Protein AF-A0A9E5MYI0-F1 (afdb_monomer)

Foldseek 3Di:
DDLVVPPQKDWDAKKKWFFAPVLQAFLVLLVVLLCVLDVQWDKPPFDDDPVRTGAWIKIDDVVLQKIKTKGKDFDDVLQVCLVCLLVLLVVVDPDPVQPVQSVCSNNTGMMIMITMIGGDDDDDPPDPDPPSPNDCPSVVSSQVSVCVSSVTWMAGSVSSHID

pLDDT: mean 85.99, std 12.15, range [44.81, 97.5]

Solvent-accessible surface area (backbone atoms only — not comparable to full-atom values): 8959 Å² total; per-residue (Å²): 131,62,63,88,78,33,88,50,39,41,82,77,52,61,36,37,33,38,22,42,57,94,44,64,49,35,36,66,55,50,51,54,44,51,46,67,70,37,78,76,52,42,79,40,78,74,35,53,49,102,86,45,32,48,41,34,34,34,39,37,32,69,96,45,43,31,34,34,43,35,37,63,46,64,48,67,72,39,45,59,50,53,70,54,48,47,63,56,32,56,76,51,40,86,48,75,66,43,50,46,52,48,60,55,50,76,69,33,40,21,33,35,42,39,37,36,23,38,45,57,77,88,71,72,98,82,65,95,69,78,87,68,66,90,48,62,63,64,56,52,48,50,47,49,43,50,19,62,73,39,70,40,39,30,32,37,70,88,77,28,40,70,99

Nearest PDB structures (foldseek):
  1ny3-assembly1_A  TM=3.177E-01  e=1.233E+00  Homo sapiens
  2jbo-assembly1_A  TM=2.390E-01  e=8.109E-01  Homo sapiens
  4tyh-assembly1_A  TM=3.384E-01  e=2.242E+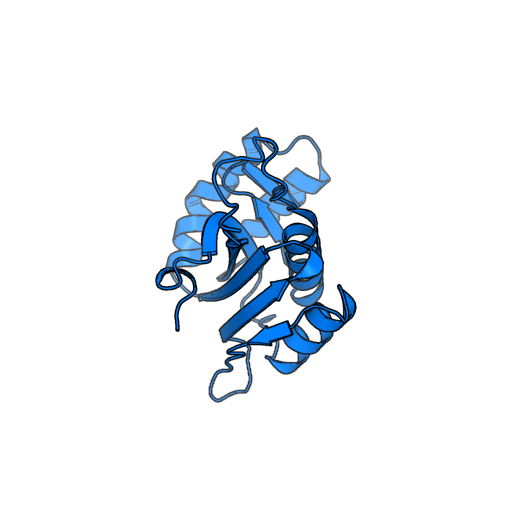00  Homo sapiens
  3puf-assembly2_D  TM=2.164E-01  e=3.841E+00  Homo sapiens
  8yjz-assembly1_H  TM=1.885E-01  e=5.180E+00  Homo sapiens

Sequence (163 aa):
MSLFDNNLYRWRETYFVFFEQAKQPTAQQVKEALQQVNQTLELEELKADDQGRFVSVTVMAPDAYAAIDIGLVTGEEVVEQLETLPAELKEGAIDDAERAKVRNLSGCDARLDLLHFEMMIEFDDDDEEAL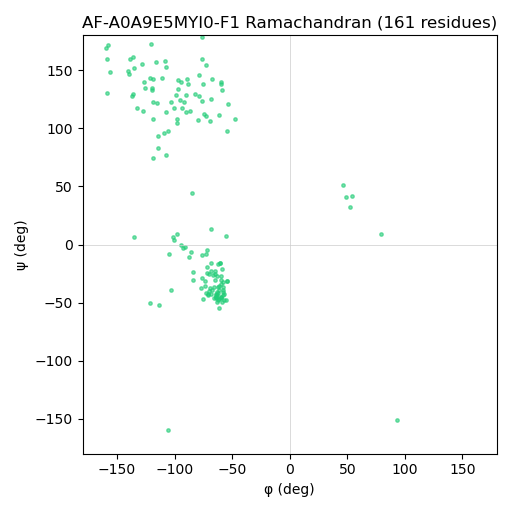GGFDPGALLAVMEALTELVNGIGVDPAAATVM

Radius of gyration: 16.57 Å; Cα contacts (8 Å, |Δi|>4): 310; chains: 1; bounding box: 51×35×38 Å

Structure (mmCIF, N/CA/C/O backbone):
data_AF-A0A9E5MYI0-F1
#
_entry.id   AF-A0A9E5MYI0-F1
#
loop_
_atom_site.group_PDB
_atom_site.id
_atom_site.type_symbol
_atom_site.label_atom_id
_atom_site.label_alt_id
_atom_site.label_comp_id
_atom_site.label_asym_id
_atom_site.label_entity_id
_atom_site.label_seq_id
_atom_site.pdbx_PDB_ins_code
_atom_site.Cartn_x
_atom_site.Cartn_y
_atom_site.Cartn_z
_atom_site.occupancy
_atom_site.B_iso_or_equiv
_atom_site.auth_seq_id
_atom_site.auth_comp_id
_atom_site.auth_asym_id
_atom_site.auth_atom_id
_atom_site.pdbx_PDB_model_num
ATOM 1 N N . MET A 1 1 ? 5.062 -16.113 -10.361 1.00 55.03 1 MET A N 1
ATOM 2 C CA . MET A 1 1 ? 6.124 -16.541 -9.414 1.00 55.03 1 MET A CA 1
ATOM 3 C C . MET A 1 1 ? 6.331 -15.401 -8.432 1.00 55.03 1 MET A C 1
ATOM 5 O O . MET A 1 1 ? 6.035 -14.281 -8.817 1.00 55.03 1 MET A O 1
ATOM 9 N N . SER A 1 2 ? 6.763 -15.660 -7.197 1.00 73.31 2 SER A N 1
ATOM 10 C CA . SER A 1 2 ? 7.036 -14.576 -6.240 1.00 73.31 2 SER A CA 1
ATOM 11 C C . SER A 1 2 ? 8.251 -13.762 -6.696 1.00 73.31 2 SER A C 1
ATOM 13 O O . SER A 1 2 ? 9.212 -14.356 -7.186 1.00 73.31 2 SER A O 1
ATOM 15 N N . LEU A 1 3 ? 8.246 -12.435 -6.512 1.00 78.31 3 LEU A N 1
ATOM 16 C CA . LEU A 1 3 ? 9.437 -11.608 -6.770 1.00 78.31 3 LEU A CA 1
ATOM 17 C C . LEU A 1 3 ? 10.629 -12.036 -5.904 1.00 78.31 3 LEU A C 1
ATOM 19 O O . LEU A 1 3 ? 11.769 -11.919 -6.335 1.00 78.31 3 LEU A O 1
ATOM 23 N N . PHE A 1 4 ? 10.372 -12.625 -4.735 1.00 70.75 4 PHE A N 1
ATOM 24 C CA . PHE A 1 4 ? 11.409 -13.194 -3.873 1.00 70.75 4 PHE A CA 1
ATOM 25 C C . PHE A 1 4 ? 12.174 -14.369 -4.497 1.00 70.75 4 PHE A C 1
ATOM 27 O O . PHE A 1 4 ? 13.324 -14.599 -4.132 1.00 70.75 4 PHE A O 1
ATOM 34 N N . ASP A 1 5 ? 11.557 -15.107 -5.424 1.00 76.94 5 ASP A N 1
ATOM 35 C CA . ASP A 1 5 ? 12.194 -16.234 -6.117 1.00 76.94 5 ASP A CA 1
ATOM 36 C C . ASP A 1 5 ? 12.894 -15.792 -7.416 1.00 76.94 5 ASP A C 1
ATOM 38 O O . ASP A 1 5 ? 13.494 -16.611 -8.117 1.00 76.94 5 ASP A O 1
ATOM 42 N N . ASN A 1 6 ? 12.799 -14.505 -7.770 1.00 79.25 6 ASN A N 1
ATOM 43 C CA . ASN A 1 6 ? 13.393 -13.954 -8.976 1.00 79.25 6 ASN A CA 1
ATOM 44 C C . ASN A 1 6 ? 14.735 -13.288 -8.652 1.00 79.25 6 ASN A C 1
ATOM 46 O O . ASN A 1 6 ? 14.774 -12.195 -8.102 1.00 79.25 6 ASN A O 1
ATOM 50 N N . ASN A 1 7 ? 15.841 -13.914 -9.062 1.00 79.81 7 ASN A N 1
ATOM 51 C CA . ASN A 1 7 ? 17.196 -13.393 -8.828 1.00 79.81 7 ASN A CA 1
ATOM 52 C C . ASN A 1 7 ? 17.459 -12.020 -9.474 1.00 79.81 7 ASN A C 1
ATOM 54 O O . ASN A 1 7 ? 18.427 -11.357 -9.107 1.00 79.81 7 ASN A O 1
ATOM 58 N N . LEU A 1 8 ? 16.612 -11.595 -10.418 1.00 82.75 8 LEU A N 1
ATOM 59 C CA . LEU A 1 8 ? 16.666 -10.259 -11.007 1.00 82.75 8 LEU A CA 1
ATOM 60 C C . LEU A 1 8 ? 16.096 -9.181 -10.086 1.00 82.75 8 LEU A C 1
ATOM 62 O O . LEU A 1 8 ? 16.227 -8.014 -10.414 1.00 82.75 8 LEU A O 1
ATOM 66 N N . TYR A 1 9 ? 15.458 -9.534 -8.971 1.00 84.56 9 TYR A N 1
ATOM 67 C CA . TYR A 1 9 ? 14.849 -8.581 -8.053 1.00 84.56 9 TYR A CA 1
ATOM 68 C C . TYR A 1 9 ? 15.367 -8.771 -6.636 1.00 84.56 9 TYR A C 1
ATOM 70 O O . TYR A 1 9 ? 15.449 -9.880 -6.109 1.00 84.56 9 TYR A O 1
ATOM 78 N N . ARG A 1 10 ? 15.695 -7.657 -5.987 1.00 86.75 10 ARG A N 1
ATOM 79 C CA . ARG A 1 10 ? 16.146 -7.638 -4.602 1.00 86.75 10 ARG A CA 1
ATOM 80 C C . ARG A 1 10 ? 15.195 -6.817 -3.759 1.00 86.75 10 ARG A C 1
ATOM 82 O O . ARG A 1 10 ? 15.002 -5.636 -4.023 1.00 86.75 10 ARG A O 1
ATOM 89 N N . TRP A 1 11 ? 14.644 -7.439 -2.720 1.00 90.31 11 TRP A N 1
ATOM 90 C CA . TRP A 1 11 ? 13.849 -6.730 -1.723 1.00 90.31 11 TRP A CA 1
ATOM 91 C C . TRP A 1 11 ? 14.687 -5.627 -1.065 1.00 90.31 11 TRP A C 1
ATOM 93 O O . TRP A 1 11 ? 15.836 -5.867 -0.670 1.00 90.31 11 TRP A O 1
ATOM 103 N N . ARG A 1 12 ? 14.110 -4.427 -0.967 1.00 88.81 12 ARG A N 1
ATOM 104 C CA . ARG A 1 12 ? 14.746 -3.250 -0.370 1.00 88.81 12 ARG A CA 1
ATOM 105 C C . ARG A 1 12 ? 14.044 -2.810 0.902 1.00 88.81 12 ARG A C 1
ATOM 107 O O . ARG A 1 12 ? 14.702 -2.647 1.925 1.00 88.81 12 ARG A O 1
ATOM 114 N N . GLU A 1 13 ? 12.734 -2.634 0.833 1.00 89.56 13 GLU A N 1
ATOM 115 C CA . GLU A 1 13 ? 11.951 -2.015 1.898 1.00 89.56 13 GLU A CA 1
ATOM 116 C C . GLU A 1 13 ? 10.470 -2.385 1.787 1.00 89.56 13 GLU A C 1
ATOM 118 O O . GLU A 1 13 ? 10.021 -2.954 0.786 1.00 89.56 13 GLU A O 1
ATOM 123 N N . THR A 1 14 ? 9.715 -2.056 2.834 1.00 93.25 14 THR A N 1
ATOM 124 C CA . THR A 1 14 ? 8.275 -2.296 2.900 1.00 93.25 14 THR A CA 1
ATOM 125 C C . THR A 1 14 ? 7.581 -1.074 3.481 1.00 93.25 14 THR A C 1
ATOM 127 O O . THR A 1 14 ? 7.946 -0.619 4.563 1.00 93.25 14 THR A O 1
ATOM 130 N N . TYR A 1 15 ? 6.564 -0.587 2.778 1.00 94.31 15 TYR A N 1
ATOM 131 C CA . TYR A 1 15 ? 5.671 0.478 3.229 1.00 94.31 15 TYR A CA 1
ATOM 132 C C . TYR A 1 15 ? 4.297 -0.095 3.548 1.00 94.31 15 TYR A C 1
ATOM 134 O O . TYR A 1 15 ? 3.914 -1.147 3.030 1.00 94.31 15 TYR A O 1
ATOM 142 N N . PHE A 1 16 ? 3.542 0.617 4.378 1.00 95.19 16 PHE A N 1
ATOM 143 C CA . PHE A 1 16 ? 2.185 0.230 4.734 1.00 95.19 16 PHE A CA 1
ATOM 144 C C . PHE A 1 16 ? 1.186 1.322 4.375 1.00 95.19 16 PHE A C 1
ATOM 146 O O . PHE A 1 16 ? 1.457 2.504 4.556 1.00 95.19 16 PHE A O 1
ATOM 153 N N . VAL A 1 17 ? -0.005 0.927 3.930 1.00 96.38 17 VAL A N 1
ATOM 154 C CA . VAL A 1 17 ? -1.167 1.824 3.853 1.00 96.38 17 VAL A CA 1
ATOM 155 C C . VAL A 1 17 ? -2.253 1.267 4.759 1.00 96.38 17 VAL A C 1
ATOM 157 O O . VAL A 1 17 ? -2.857 0.250 4.430 1.00 96.38 17 VAL A O 1
ATOM 160 N N . PHE A 1 18 ? -2.505 1.917 5.894 1.00 95.12 18 PHE A N 1
ATOM 161 C CA . PHE A 1 18 ? -3.548 1.524 6.846 1.00 95.12 18 PHE A CA 1
ATOM 162 C C . PHE A 1 18 ? -4.880 2.177 6.498 1.00 95.12 18 PHE A C 1
ATOM 164 O O . PHE A 1 18 ? -4.932 3.358 6.153 1.00 95.12 18 PHE A O 1
ATOM 171 N N . PHE A 1 19 ? -5.967 1.420 6.601 1.00 95.19 19 PHE A N 1
ATOM 172 C CA . PHE A 1 19 ? -7.307 1.907 6.297 1.00 95.19 19 PHE A CA 1
ATOM 173 C C . PHE A 1 19 ? -8.389 1.066 6.989 1.00 95.19 19 PHE A C 1
ATOM 175 O O . PHE A 1 19 ? -8.124 0.031 7.598 1.00 95.19 19 PHE A O 1
ATOM 182 N N . GLU A 1 20 ? -9.633 1.532 6.907 1.00 94.00 20 GLU A N 1
ATOM 183 C CA . GLU A 1 20 ? -10.807 0.779 7.362 1.00 94.00 20 GLU A CA 1
ATOM 184 C C . GLU A 1 20 ? -11.193 -0.273 6.312 1.00 94.00 20 GLU A C 1
ATOM 186 O O . GLU A 1 20 ? -11.446 0.073 5.160 1.00 94.00 20 GLU A O 1
ATOM 191 N N . GLN A 1 21 ? -11.350 -1.537 6.692 1.00 91.50 21 GLN A N 1
ATOM 192 C CA . GLN A 1 21 ? -11.718 -2.667 5.840 1.00 91.50 21 GLN A CA 1
ATOM 193 C C . GLN A 1 21 ? -13.014 -2.406 5.061 1.00 91.50 21 GLN A C 1
ATOM 195 O O . GLN A 1 21 ? -13.162 -2.844 3.921 1.00 91.50 21 GLN A O 1
ATOM 200 N N . ALA A 1 22 ? -13.941 -1.624 5.623 1.00 91.81 22 ALA A N 1
ATOM 201 C CA . ALA A 1 22 ? -15.154 -1.182 4.931 1.00 91.81 22 ALA A CA 1
ATOM 202 C C . ALA A 1 22 ? -14.877 -0.371 3.645 1.00 91.81 22 ALA A C 1
ATOM 204 O O . ALA A 1 22 ? -15.748 -0.278 2.780 1.00 91.81 22 ALA A O 1
ATOM 205 N N . LYS A 1 23 ? -13.676 0.203 3.513 1.00 93.00 23 LYS A N 1
ATOM 206 C CA . LYS A 1 23 ? -13.187 0.961 2.353 1.00 93.00 23 LYS A CA 1
ATOM 207 C C . LYS A 1 23 ? -12.319 0.117 1.413 1.00 93.00 23 LYS A C 1
ATOM 209 O O . LYS A 1 23 ? -11.715 0.676 0.501 1.00 93.00 23 LYS A O 1
ATOM 214 N N . GLN A 1 24 ? -12.243 -1.203 1.611 1.00 94.56 24 GLN A N 1
ATOM 215 C CA . GLN A 1 24 ? -11.472 -2.092 0.740 1.00 94.56 24 GLN A CA 1
ATOM 216 C C . GLN A 1 24 ? -11.889 -1.899 -0.729 1.00 94.56 24 GLN A C 1
ATOM 218 O O . GLN A 1 24 ? -13.061 -2.107 -1.068 1.00 94.56 24 GLN A O 1
ATOM 223 N N . PRO A 1 25 ? -10.952 -1.515 -1.613 1.00 96.06 25 PRO A N 1
ATOM 224 C CA . PRO A 1 25 ? -11.271 -1.228 -2.998 1.00 96.06 25 PRO A CA 1
ATOM 225 C C . PRO A 1 25 ? -11.494 -2.520 -3.787 1.00 96.06 25 PRO A C 1
ATOM 227 O O . PRO A 1 25 ? -11.037 -3.609 -3.426 1.00 96.06 25 PRO A O 1
ATOM 230 N N . THR A 1 26 ? -12.179 -2.402 -4.918 1.00 97.50 26 THR A N 1
ATOM 231 C CA . THR A 1 26 ? -12.216 -3.467 -5.925 1.00 97.50 26 THR A CA 1
ATOM 232 C C . THR A 1 26 ? -10.883 -3.567 -6.659 1.00 97.50 26 THR A C 1
ATOM 234 O O . THR A 1 26 ? -10.164 -2.577 -6.800 1.00 97.50 26 THR A O 1
ATOM 237 N N . ALA A 1 27 ? -10.566 -4.748 -7.195 1.00 96.19 27 ALA A N 1
ATOM 238 C CA . ALA A 1 27 ? -9.366 -4.917 -8.018 1.00 96.19 27 ALA A CA 1
ATOM 239 C C . ALA A 1 27 ? -9.357 -3.971 -9.236 1.00 96.19 27 ALA A C 1
ATOM 241 O O . ALA A 1 27 ? -8.306 -3.479 -9.640 1.00 96.19 27 ALA A O 1
ATOM 242 N N . GLN A 1 28 ? -10.539 -3.658 -9.780 1.00 96.19 28 GLN A N 1
ATOM 243 C CA . GLN A 1 28 ? -10.687 -2.709 -10.881 1.00 96.19 28 GLN A CA 1
ATOM 244 C C . GLN A 1 28 ? -10.364 -1.268 -10.459 1.00 96.19 28 GLN A C 1
ATOM 246 O O . GLN A 1 28 ? -9.660 -0.574 -11.184 1.00 96.19 28 GLN A O 1
ATOM 251 N N . GLN A 1 29 ? -10.816 -0.833 -9.280 1.00 96.69 29 GLN A N 1
ATOM 252 C CA . GLN A 1 29 ? -10.473 0.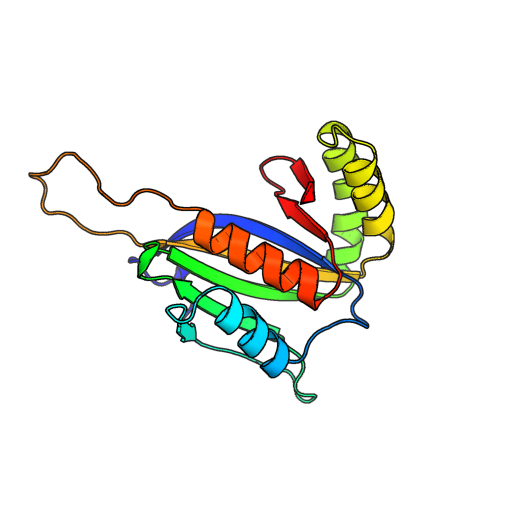490 -8.747 1.00 96.69 29 GLN A CA 1
ATOM 253 C C . GLN A 1 29 ? -8.970 0.631 -8.485 1.00 96.69 29 GLN A C 1
ATOM 255 O O . GLN A 1 29 ? -8.395 1.663 -8.815 1.00 96.69 29 GLN A O 1
ATOM 260 N N . VAL A 1 30 ? -8.325 -0.413 -7.948 1.00 96.12 30 VAL A N 1
ATOM 261 C CA . VAL A 1 30 ? -6.863 -0.426 -7.759 1.00 96.12 30 VAL A CA 1
ATOM 262 C C . VAL A 1 30 ? -6.148 -0.309 -9.100 1.00 96.12 30 VAL A C 1
ATOM 264 O O . VAL A 1 30 ? -5.271 0.534 -9.257 1.00 96.12 30 VAL A O 1
ATOM 267 N N . LYS A 1 31 ? -6.563 -1.096 -10.098 1.00 94.75 31 LYS A N 1
ATOM 268 C CA . LYS A 1 31 ? -6.015 -1.010 -11.453 1.00 94.75 31 LYS A CA 1
ATOM 269 C C . LYS A 1 31 ? -6.121 0.404 -12.028 1.00 94.75 31 LYS A C 1
ATOM 271 O O . LYS A 1 31 ? -5.143 0.914 -12.561 1.00 94.75 31 LYS A O 1
ATOM 276 N N . GLU A 1 32 ? -7.292 1.025 -11.926 1.00 95.00 32 GLU A N 1
ATOM 277 C CA . GLU A 1 32 ? -7.523 2.379 -12.437 1.00 95.00 32 GLU A CA 1
ATOM 278 C C . GLU A 1 32 ? -6.668 3.423 -11.715 1.00 95.00 32 GLU A C 1
ATOM 280 O O . GLU A 1 32 ? -6.080 4.273 -12.379 1.00 95.00 32 GLU A O 1
ATOM 285 N N . ALA A 1 33 ? -6.550 3.336 -10.388 1.00 94.50 33 ALA A N 1
ATOM 286 C CA . ALA A 1 33 ? -5.711 4.239 -9.604 1.00 94.50 33 ALA A CA 1
ATOM 287 C C . ALA A 1 33 ? -4.230 4.118 -9.996 1.00 94.50 33 ALA A C 1
ATOM 289 O O . ALA A 1 33 ? -3.585 5.121 -10.289 1.00 94.50 33 ALA A O 1
ATOM 290 N N . LEU A 1 34 ? -3.703 2.894 -10.098 1.00 93.12 34 LEU A N 1
ATOM 291 C CA . LEU A 1 34 ? -2.303 2.664 -10.469 1.00 93.12 34 LEU A CA 1
ATOM 292 C C . LEU A 1 34 ? -2.000 3.107 -11.908 1.00 93.12 34 LEU A C 1
ATOM 294 O O . LEU A 1 34 ? -0.950 3.683 -12.172 1.00 93.12 34 LEU A O 1
ATOM 298 N N . GLN A 1 35 ? -2.937 2.923 -12.840 1.00 91.19 35 GLN A N 1
ATOM 299 C CA . GLN A 1 35 ? -2.777 3.401 -14.218 1.00 91.19 35 GLN A CA 1
ATOM 300 C C . GLN A 1 35 ? -2.798 4.934 -14.341 1.00 91.19 35 GLN A C 1
ATOM 302 O O . GLN A 1 35 ? -2.275 5.471 -15.319 1.00 91.19 35 GLN A O 1
ATOM 307 N N . GLN A 1 36 ? -3.398 5.645 -13.379 1.00 90.19 36 GLN A N 1
ATOM 308 C CA . GLN A 1 36 ? -3.354 7.110 -13.323 1.00 90.19 36 GLN A CA 1
ATOM 309 C C . GLN A 1 36 ? -2.013 7.638 -12.812 1.00 90.19 36 GLN A C 1
ATOM 311 O O . GLN A 1 36 ? -1.618 8.727 -13.226 1.00 90.19 36 GLN A O 1
ATOM 316 N N . VAL A 1 37 ? -1.311 6.873 -11.967 1.00 86.81 37 VAL A N 1
ATOM 317 C CA . VAL A 1 37 ? 0.031 7.225 -11.479 1.00 86.81 37 VAL A CA 1
ATOM 318 C C . VAL A 1 37 ? 1.005 7.323 -12.643 1.00 86.81 37 VAL A C 1
ATOM 320 O O . VAL A 1 37 ? 1.650 8.351 -12.838 1.00 86.81 37 VAL A O 1
ATOM 323 N N . ASN A 1 38 ? 1.095 6.259 -13.441 1.00 81.62 38 ASN A N 1
ATOM 324 C CA . ASN A 1 38 ? 1.906 6.242 -14.646 1.00 81.62 38 ASN A CA 1
ATOM 325 C C . ASN A 1 38 ? 1.411 5.145 -15.602 1.00 81.62 38 ASN A C 1
ATOM 327 O O . ASN A 1 38 ? 1.234 3.990 -15.221 1.00 81.62 38 ASN A O 1
ATOM 331 N N . GLN A 1 39 ? 1.213 5.511 -16.870 1.00 75.00 39 GLN A N 1
ATOM 332 C CA . GLN A 1 39 ? 0.743 4.595 -17.912 1.00 75.00 39 GLN A CA 1
ATOM 333 C C . GLN A 1 39 ? 1.771 3.519 -18.288 1.00 75.00 39 GLN A C 1
ATOM 335 O O . GLN A 1 39 ? 1.393 2.549 -18.942 1.00 75.00 39 GLN A O 1
ATOM 340 N N . THR A 1 40 ? 3.043 3.685 -17.909 1.00 82.50 40 THR A N 1
ATOM 341 C CA . THR A 1 40 ? 4.100 2.688 -18.142 1.00 82.50 40 THR A CA 1
ATOM 342 C C . THR A 1 40 ? 4.183 1.624 -17.049 1.00 82.50 40 THR A C 1
ATOM 344 O O . THR A 1 40 ? 4.914 0.654 -17.220 1.00 82.50 40 THR A O 1
ATOM 347 N N . LEU A 1 41 ? 3.417 1.757 -15.956 1.00 87.25 41 LEU A N 1
ATOM 348 C CA . LEU A 1 41 ? 3.318 0.705 -14.947 1.00 87.25 41 LEU A CA 1
ATOM 349 C C . LEU A 1 41 ? 2.587 -0.506 -15.522 1.00 87.25 41 LEU A C 1
ATOM 351 O O . LEU A 1 41 ? 1.443 -0.409 -15.982 1.00 87.25 41 LEU A O 1
ATOM 355 N N . GLU A 1 42 ? 3.229 -1.664 -15.440 1.00 91.69 42 GLU A N 1
ATOM 356 C CA . GLU A 1 42 ? 2.620 -2.930 -15.828 1.00 91.69 42 GLU A CA 1
ATOM 357 C C . GLU A 1 42 ? 2.083 -3.630 -14.580 1.00 91.69 42 GLU A C 1
ATOM 359 O O . GLU A 1 42 ? 2.740 -3.688 -13.544 1.00 91.69 42 GLU A O 1
ATOM 364 N N . LEU A 1 43 ? 0.852 -4.133 -14.657 1.00 93.06 43 LEU A N 1
ATOM 365 C CA . LEU A 1 43 ? 0.197 -4.805 -13.538 1.00 93.06 43 LEU A CA 1
ATOM 366 C C . LEU A 1 43 ? 0.138 -6.300 -13.820 1.00 93.06 43 LEU A C 1
ATOM 368 O O . LEU A 1 43 ? -0.583 -6.742 -14.720 1.00 93.06 43 LEU A O 1
ATOM 372 N N . GLU A 1 44 ? 0.860 -7.066 -13.018 1.00 93.56 44 GLU A N 1
ATOM 373 C CA . GLU A 1 44 ? 0.898 -8.519 -13.062 1.00 93.56 44 GLU A CA 1
ATOM 374 C C . GLU A 1 44 ? 0.147 -9.116 -11.870 1.00 93.56 44 GLU A C 1
ATOM 376 O O . GLU A 1 44 ? 0.027 -8.505 -10.809 1.00 93.56 44 GLU A O 1
ATOM 381 N N . GLU A 1 45 ? -0.384 -10.331 -12.045 1.00 90.50 45 GLU A N 1
ATOM 382 C CA . GLU A 1 45 ? -0.967 -11.123 -10.950 1.00 90.50 45 GLU A CA 1
ATOM 383 C C . GLU A 1 45 ? -2.032 -10.378 -10.111 1.00 90.50 45 GLU A C 1
ATOM 385 O O . GLU A 1 45 ? -2.189 -10.644 -8.918 1.00 90.50 45 GLU A O 1
ATOM 390 N N . LEU A 1 46 ? -2.798 -9.464 -10.728 1.00 95.12 46 LEU A N 1
ATOM 391 C CA . LEU A 1 46 ? -3.909 -8.771 -10.069 1.00 95.12 46 LEU A CA 1
ATOM 392 C C . LEU A 1 46 ? -4.973 -9.786 -9.632 1.00 95.12 46 LEU A C 1
ATOM 394 O O . LEU A 1 46 ? -5.674 -10.375 -10.461 1.00 95.12 46 LEU A O 1
ATOM 398 N N . LYS A 1 47 ? -5.111 -9.960 -8.318 1.00 96.00 47 LYS A N 1
ATOM 399 C CA . LYS A 1 47 ? -6.030 -10.909 -7.688 1.00 96.00 47 LYS A CA 1
ATOM 400 C C . LYS A 1 47 ? -7.158 -10.190 -6.973 1.00 96.00 47 LYS A C 1
ATOM 402 O O . LYS A 1 47 ? -6.975 -9.150 -6.335 1.00 96.00 47 LYS A O 1
ATOM 407 N N . ALA A 1 48 ? -8.325 -10.810 -7.061 1.00 96.62 48 ALA A N 1
ATOM 408 C CA . ALA A 1 48 ? -9.523 -10.407 -6.356 1.00 96.62 48 ALA A CA 1
ATOM 409 C C . ALA A 1 48 ? -10.122 -11.597 -5.602 1.00 96.62 48 ALA A C 1
ATOM 411 O O . ALA A 1 48 ? -9.909 -12.747 -5.992 1.00 96.62 48 ALA A O 1
ATOM 412 N N . ASP A 1 49 ? -10.880 -11.315 -4.547 1.00 93.94 49 ASP A N 1
ATOM 413 C CA . ASP A 1 49 ? -11.702 -12.318 -3.876 1.00 93.94 49 ASP A CA 1
ATOM 414 C C . ASP A 1 49 ? -12.973 -12.650 -4.683 1.00 93.94 49 ASP A C 1
ATOM 416 O O . ASP A 1 49 ? -13.251 -12.057 -5.730 1.00 93.94 49 ASP A O 1
ATOM 420 N N . ASP A 1 50 ? -13.785 -13.579 -4.172 1.00 94.00 50 ASP A N 1
ATOM 421 C CA . ASP A 1 50 ? -15.044 -14.003 -4.807 1.00 94.00 50 ASP A CA 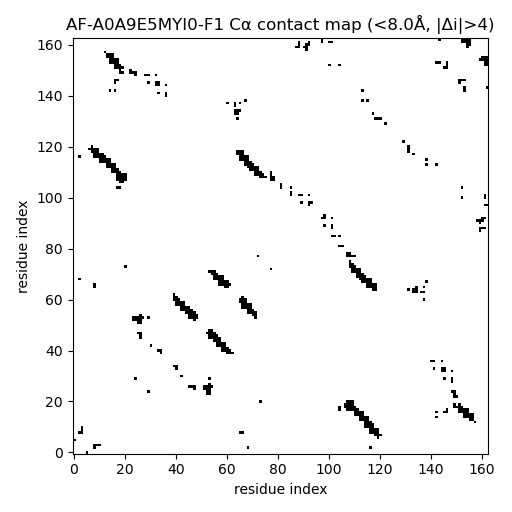1
ATOM 422 C C . ASP A 1 50 ? -16.066 -12.861 -4.978 1.00 94.00 50 ASP A C 1
ATOM 424 O O . ASP A 1 50 ? -17.037 -12.992 -5.725 1.00 94.00 50 ASP A O 1
ATOM 428 N N . GLN A 1 51 ? -15.873 -11.735 -4.283 1.00 92.81 51 GLN A N 1
ATOM 429 C CA . GLN A 1 51 ? -16.715 -10.542 -4.358 1.00 92.81 51 GLN A CA 1
ATOM 430 C C . GLN A 1 51 ? -16.097 -9.445 -5.243 1.00 92.81 51 GLN A C 1
ATOM 432 O O . GLN A 1 51 ? -16.672 -8.361 -5.359 1.00 92.81 51 GLN A O 1
ATOM 437 N N . GLY A 1 52 ? -14.958 -9.713 -5.890 1.00 94.81 52 GLY A N 1
ATOM 438 C CA . GLY A 1 52 ? -14.250 -8.772 -6.758 1.00 94.81 52 GLY A CA 1
ATOM 439 C C . GLY A 1 52 ? -13.415 -7.728 -6.008 1.00 94.81 52 GLY A C 1
ATOM 440 O O . GLY A 1 52 ? -12.922 -6.776 -6.629 1.00 94.81 52 GLY A O 1
ATOM 441 N N . ARG A 1 53 ? -13.246 -7.872 -4.688 1.00 95.50 53 ARG A N 1
ATOM 442 C CA . ARG A 1 53 ? -12.414 -6.962 -3.894 1.00 95.50 53 ARG A CA 1
ATOM 443 C C . ARG A 1 53 ? -10.945 -7.297 -4.053 1.00 95.50 53 ARG A C 1
ATOM 445 O O . ARG A 1 53 ? -10.588 -8.458 -4.211 1.00 95.50 53 ARG A O 1
ATOM 452 N N . PHE A 1 54 ? -10.106 -6.271 -4.020 1.00 97.19 54 PHE A N 1
ATOM 453 C CA . PHE A 1 54 ? -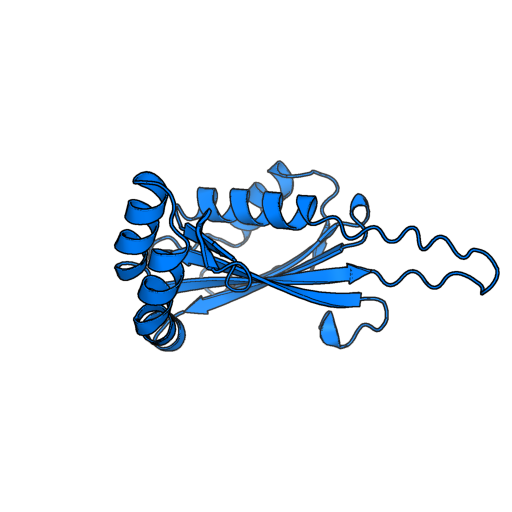8.666 -6.408 -4.183 1.00 97.19 54 PHE A CA 1
ATOM 454 C C . PHE A 1 54 ? -8.052 -7.319 -3.109 1.00 97.19 54 PHE A C 1
ATOM 456 O O . PHE A 1 54 ? -8.407 -7.205 -1.935 1.00 97.19 54 PHE A O 1
ATOM 463 N N . VAL A 1 55 ? -7.120 -8.185 -3.521 1.00 96.31 55 VAL A N 1
ATOM 464 C CA . VAL A 1 55 ? -6.331 -9.053 -2.628 1.00 96.31 55 VAL A CA 1
ATOM 465 C C . VAL A 1 55 ? -4.838 -8.793 -2.795 1.00 96.31 55 VAL A C 1
ATOM 467 O O . VAL A 1 55 ? -4.145 -8.588 -1.804 1.00 96.31 55 VAL A O 1
ATOM 470 N N . SER A 1 56 ? -4.335 -8.803 -4.030 1.00 97.00 56 SER A N 1
ATOM 471 C CA . SER A 1 56 ? -2.924 -8.529 -4.305 1.00 97.00 56 SER A CA 1
ATOM 472 C C . SER A 1 56 ? -2.700 -8.085 -5.748 1.00 97.00 56 SER A C 1
ATOM 474 O O . SER A 1 56 ? -3.523 -8.375 -6.619 1.00 97.00 56 SER A O 1
ATOM 476 N N . VAL A 1 57 ? -1.577 -7.429 -6.020 1.00 96.44 57 VAL A N 1
ATOM 477 C CA . VAL A 1 57 ? -1.070 -7.154 -7.373 1.00 96.44 57 VAL A CA 1
ATOM 478 C C . VAL A 1 57 ? 0.433 -6.949 -7.317 1.00 96.44 57 VAL A C 1
ATOM 480 O O . VAL A 1 57 ? 0.938 -6.392 -6.347 1.00 96.44 57 VAL A O 1
ATOM 483 N N . THR A 1 58 ? 1.123 -7.331 -8.382 1.00 95.31 58 THR A N 1
ATOM 484 C CA . THR A 1 58 ? 2.521 -6.971 -8.587 1.00 95.31 58 THR A CA 1
ATOM 485 C C . THR A 1 58 ? 2.590 -5.841 -9.611 1.00 95.31 58 THR A C 1
ATOM 487 O O . THR A 1 58 ? 2.070 -5.958 -10.721 1.00 95.31 58 THR A O 1
ATOM 490 N N . VAL A 1 59 ? 3.192 -4.719 -9.232 1.00 93.94 59 VAL A N 1
ATOM 491 C CA . VAL A 1 59 ? 3.386 -3.545 -10.087 1.00 93.94 59 VAL A CA 1
ATOM 492 C C . VAL A 1 59 ? 4.816 -3.552 -10.598 1.00 93.94 59 VAL A C 1
ATOM 494 O O . VAL A 1 59 ? 5.750 -3.445 -9.812 1.00 93.94 59 VAL A O 1
ATOM 497 N N . MET A 1 60 ? 4.996 -3.644 -11.907 1.00 92.19 60 MET A N 1
ATOM 498 C CA . MET A 1 60 ? 6.300 -3.549 -12.550 1.00 92.19 60 MET A CA 1
ATOM 499 C C . MET A 1 60 ? 6.518 -2.106 -13.000 1.00 92.19 60 MET A C 1
ATOM 501 O O . MET A 1 60 ? 5.706 -1.544 -13.737 1.00 92.19 60 MET A O 1
ATOM 505 N N . ALA A 1 61 ? 7.620 -1.509 -12.556 1.00 89.88 61 ALA A N 1
ATOM 506 C CA . ALA A 1 61 ? 8.031 -0.153 -12.895 1.00 89.88 61 ALA A CA 1
ATOM 507 C C . ALA A 1 61 ? 9.386 -0.206 -13.624 1.00 89.88 61 ALA A C 1
ATOM 509 O O . ALA A 1 61 ? 10.420 0.114 -13.032 1.00 89.88 61 ALA A O 1
ATOM 510 N N . PRO A 1 62 ? 9.415 -0.638 -14.901 1.00 85.00 62 PRO A N 1
ATOM 511 C CA . PRO A 1 62 ? 10.664 -0.836 -15.637 1.00 85.00 62 PRO A CA 1
ATOM 512 C C . PRO A 1 62 ? 11.473 0.458 -15.781 1.00 85.00 62 PRO A C 1
ATOM 514 O O . PRO A 1 62 ? 12.694 0.422 -15.671 1.00 85.00 62 PRO A O 1
ATOM 517 N N . ASP A 1 63 ? 10.799 1.602 -15.940 1.00 84.25 63 ASP A N 1
ATOM 518 C CA . ASP A 1 63 ? 11.445 2.919 -16.041 1.00 84.25 63 ASP A CA 1
ATOM 519 C C . ASP A 1 63 ? 12.170 3.332 -14.748 1.00 84.25 63 ASP A C 1
ATOM 521 O O . ASP A 1 63 ? 13.110 4.122 -14.795 1.00 84.25 63 ASP A O 1
ATOM 525 N N . ALA A 1 64 ? 11.737 2.790 -13.606 1.00 84.94 64 ALA A N 1
ATOM 526 C CA . ALA A 1 64 ? 12.336 3.008 -12.290 1.00 84.94 64 ALA A CA 1
ATOM 527 C C . ALA A 1 64 ? 13.222 1.830 -11.849 1.00 84.94 64 ALA A C 1
ATOM 529 O O . ALA A 1 64 ? 13.656 1.792 -10.701 1.00 84.94 64 ALA A O 1
ATOM 530 N N . TYR A 1 65 ? 13.458 0.847 -12.731 1.00 86.81 65 TYR A N 1
ATOM 531 C CA . TYR A 1 65 ? 14.165 -0.397 -12.411 1.00 86.81 65 TYR A CA 1
ATOM 532 C C . TYR A 1 65 ? 13.633 -1.063 -11.137 1.00 86.81 65 TYR A C 1
ATOM 534 O O . TYR A 1 65 ? 14.397 -1.567 -10.318 1.00 86.81 65 TYR A O 1
ATOM 542 N N . ALA A 1 66 ? 12.312 -1.064 -10.961 1.00 89.44 66 ALA A N 1
ATOM 543 C CA . ALA A 1 66 ? 11.676 -1.501 -9.729 1.00 89.44 66 ALA A CA 1
ATOM 544 C C . ALA A 1 66 ? 10.463 -2.396 -9.984 1.00 89.44 66 ALA A C 1
ATOM 546 O O . ALA A 1 66 ? 9.877 -2.428 -11.071 1.00 89.44 66 ALA A O 1
ATOM 547 N N . ALA A 1 67 ? 10.078 -3.129 -8.950 1.00 92.19 67 ALA A N 1
ATOM 548 C CA . ALA A 1 67 ? 8.804 -3.812 -8.854 1.00 92.19 67 ALA A CA 1
ATOM 549 C C . ALA A 1 67 ? 8.254 -3.674 -7.432 1.00 92.19 67 ALA A C 1
ATOM 551 O O . ALA A 1 67 ? 9.010 -3.605 -6.465 1.00 92.19 67 ALA A O 1
ATOM 552 N N . ILE A 1 68 ? 6.935 -3.607 -7.296 1.00 93.81 68 ILE A N 1
ATOM 553 C CA . ILE A 1 68 ? 6.259 -3.424 -6.014 1.00 93.81 68 ILE A CA 1
ATOM 554 C C . ILE A 1 68 ? 5.218 -4.524 -5.885 1.00 93.81 68 ILE A C 1
ATOM 556 O O . ILE A 1 68 ? 4.267 -4.570 -6.666 1.00 93.81 68 ILE A O 1
ATOM 560 N N . ASP A 1 69 ? 5.389 -5.412 -4.913 1.00 95.00 69 ASP A N 1
ATOM 561 C CA . ASP A 1 69 ? 4.376 -6.415 -4.600 1.00 95.00 69 ASP A CA 1
ATOM 562 C C . ASP A 1 69 ? 3.440 -5.868 -3.530 1.00 95.00 69 ASP A C 1
ATOM 564 O O . ASP A 1 69 ? 3.886 -5.450 -2.461 1.00 95.00 69 ASP A O 1
ATOM 568 N N . ILE A 1 70 ? 2.147 -5.828 -3.838 1.00 96.38 70 ILE A N 1
ATOM 569 C CA . ILE A 1 70 ? 1.131 -5.226 -2.981 1.00 96.38 70 ILE A CA 1
ATOM 570 C C . ILE A 1 70 ? 0.189 -6.320 -2.510 1.00 96.38 70 ILE A C 1
ATOM 572 O O . ILE A 1 70 ? -0.466 -6.968 -3.329 1.00 96.38 70 ILE A O 1
ATOM 576 N N . GLY A 1 71 ? 0.073 -6.486 -1.196 1.00 96.00 71 GLY A N 1
ATOM 577 C CA . GLY A 1 71 ? -0.800 -7.480 -0.574 1.00 96.00 71 GLY A CA 1
ATOM 578 C C . GLY A 1 71 ? -1.740 -6.869 0.455 1.00 96.00 71 GLY A C 1
ATOM 579 O O . GLY A 1 71 ? -1.347 -6.007 1.233 1.00 96.00 71 GLY A O 1
ATOM 580 N N . LEU A 1 72 ? -2.989 -7.328 0.476 1.00 96.12 72 LEU A N 1
ATOM 581 C CA . LEU A 1 72 ? -3.941 -6.989 1.525 1.00 96.12 72 LEU A CA 1
ATOM 582 C C . LEU A 1 72 ? -3.736 -7.878 2.755 1.00 96.12 72 LEU A C 1
ATOM 584 O O . LEU A 1 72 ? -3.805 -9.104 2.664 1.00 96.12 72 LEU A O 1
ATOM 588 N N . VAL A 1 73 ? -3.629 -7.241 3.916 1.00 94.44 73 VAL A N 1
ATOM 589 C CA . VAL A 1 73 ? -3.663 -7.883 5.230 1.00 94.44 73 VAL A CA 1
ATOM 590 C C . VAL A 1 73 ? -4.846 -7.314 6.016 1.00 94.44 73 VAL A C 1
ATOM 592 O O . VAL A 1 73 ? -5.081 -6.106 6.036 1.00 94.44 73 VAL A O 1
ATOM 595 N N . THR A 1 74 ? -5.642 -8.186 6.636 1.00 91.31 74 THR A N 1
ATOM 596 C CA . THR A 1 74 ? -6.821 -7.797 7.432 1.00 91.31 74 THR A CA 1
ATOM 597 C C . THR A 1 74 ? -6.916 -8.634 8.697 1.00 91.31 74 THR A C 1
ATOM 599 O O . THR A 1 74 ? -6.388 -9.745 8.751 1.00 91.31 74 THR A O 1
ATOM 602 N N . GLY A 1 75 ? -7.647 -8.125 9.687 1.00 84.25 75 GLY A N 1
ATOM 603 C CA . GLY A 1 75 ? -7.964 -8.863 10.904 1.00 84.25 75 GLY A CA 1
ATOM 604 C C . GLY A 1 75 ? -6.970 -8.615 12.035 1.00 84.25 75 GLY A C 1
ATOM 605 O O . GLY A 1 75 ? -6.398 -7.534 12.149 1.00 84.25 75 GLY A O 1
ATOM 606 N N . GLU A 1 76 ? -6.809 -9.619 12.898 1.00 84.69 76 GLU A N 1
ATOM 607 C CA . GLU A 1 76 ? -6.112 -9.502 14.188 1.00 84.69 76 GLU A CA 1
ATOM 608 C C . GLU A 1 76 ? -4.659 -9.031 14.044 1.00 84.69 76 GLU A C 1
ATOM 610 O O . GLU A 1 76 ? -4.228 -8.177 14.809 1.00 84.69 76 GLU A O 1
ATOM 615 N N . GLU A 1 77 ? -3.955 -9.464 12.993 1.00 88.00 77 GLU A N 1
ATOM 616 C CA . GLU A 1 77 ? -2.573 -9.041 12.719 1.00 88.00 77 GLU A CA 1
ATOM 617 C C . GLU A 1 77 ? -2.431 -7.516 12.576 1.00 88.00 77 GLU A C 1
ATOM 619 O O . GLU A 1 77 ? -1.468 -6.922 13.062 1.00 88.00 77 GLU A O 1
ATOM 624 N N . VAL A 1 78 ? -3.401 -6.862 11.927 1.00 89.56 78 VAL A N 1
ATOM 625 C CA . VAL A 1 78 ? -3.381 -5.404 11.742 1.00 89.56 78 VAL A CA 1
ATOM 626 C C . VAL A 1 78 ? -3.645 -4.706 13.071 1.00 89.56 78 VAL A C 1
ATOM 628 O O . VAL A 1 78 ? -2.967 -3.738 13.407 1.00 89.56 78 VAL A O 1
ATOM 631 N N . VAL A 1 79 ? -4.604 -5.219 13.842 1.00 87.00 79 VAL A N 1
ATOM 632 C CA . VAL A 1 79 ? -4.979 -4.653 15.142 1.00 87.00 79 VAL A CA 1
ATOM 633 C C . VAL A 1 79 ? -3.816 -4.743 16.128 1.00 87.00 79 VAL A C 1
ATOM 635 O O . VAL A 1 79 ? -3.500 -3.740 16.759 1.00 87.00 79 VAL A O 1
ATOM 638 N N . GLU A 1 80 ? -3.145 -5.895 16.211 1.00 87.38 80 GLU A N 1
ATOM 639 C CA . GLU A 1 80 ? -1.973 -6.093 17.072 1.00 87.38 80 GLU A CA 1
ATOM 640 C C . GLU A 1 80 ? -0.832 -5.133 16.709 1.00 87.38 80 GLU A C 1
ATOM 642 O O . GLU A 1 80 ? -0.255 -4.486 17.584 1.00 87.38 80 GLU A O 1
ATOM 647 N N . GLN A 1 81 ? -0.531 -4.970 15.416 1.00 85.50 81 GLN A N 1
ATOM 648 C CA . GLN A 1 81 ? 0.507 -4.032 14.975 1.00 85.50 81 GLN A CA 1
ATOM 649 C C . GLN A 1 81 ? 0.164 -2.580 15.344 1.00 85.50 81 GLN A C 1
ATOM 651 O O . GLN A 1 81 ? 1.039 -1.795 15.722 1.00 85.50 81 GLN A O 1
ATOM 656 N N . LEU A 1 82 ? -1.116 -2.216 15.268 1.00 87.25 82 LEU A N 1
ATOM 657 C CA . LEU A 1 82 ? -1.608 -0.886 15.612 1.00 87.25 82 LEU A CA 1
ATOM 658 C C . LEU A 1 82 ? -1.613 -0.596 17.122 1.00 87.25 82 LEU A C 1
ATOM 660 O O . LEU A 1 82 ? -1.820 0.557 17.505 1.00 87.25 82 LEU A O 1
ATOM 664 N N . GLU A 1 83 ? -1.341 -1.573 17.992 1.00 86.25 83 GLU A N 1
ATOM 665 C CA . GLU A 1 83 ? -1.179 -1.319 19.429 1.00 86.25 83 GLU A CA 1
ATOM 666 C C . GLU A 1 83 ? 0.152 -0.625 19.749 1.00 86.25 83 GLU A C 1
ATOM 668 O O . GLU A 1 83 ? 0.212 0.233 20.637 1.00 86.25 83 GLU A O 1
ATOM 673 N N . THR A 1 84 ? 1.219 -0.965 19.021 1.00 84.69 84 THR A N 1
ATOM 674 C CA . THR A 1 84 ? 2.576 -0.457 19.281 1.00 84.69 84 THR A CA 1
ATOM 675 C C . THR A 1 84 ? 2.985 0.636 18.303 1.00 84.69 84 THR A C 1
ATOM 677 O O . THR A 1 84 ? 3.566 1.644 18.713 1.00 84.69 84 THR A O 1
ATOM 680 N N . LEU A 1 85 ? 2.621 0.491 17.027 1.00 86.00 85 LEU A N 1
ATOM 681 C CA . LEU A 1 85 ? 3.072 1.365 15.945 1.00 86.00 85 LEU A CA 1
ATOM 682 C C . LEU A 1 85 ? 2.749 2.860 16.171 1.00 86.00 85 LEU A C 1
ATOM 684 O O . LEU A 1 85 ? 3.634 3.694 15.985 1.00 86.00 85 LEU A O 1
ATOM 688 N N . PRO A 1 86 ? 1.555 3.269 16.652 1.00 85.75 86 PRO A N 1
ATOM 689 C CA . PRO A 1 86 ? 1.266 4.685 16.884 1.00 85.75 86 PRO A CA 1
ATOM 690 C C . PRO A 1 86 ? 2.132 5.332 17.971 1.00 85.75 86 PRO A C 1
ATOM 692 O O . PRO A 1 86 ? 2.240 6.557 18.008 1.00 85.75 86 PRO A O 1
ATOM 695 N N . ALA A 1 87 ? 2.697 4.552 18.899 1.00 84.00 87 ALA A N 1
ATOM 696 C CA . ALA A 1 87 ? 3.620 5.082 19.898 1.00 84.00 87 ALA A CA 1
ATOM 697 C C . ALA A 1 87 ? 4.975 5.420 19.264 1.00 84.00 87 ALA A C 1
ATOM 699 O O . ALA A 1 87 ? 5.505 6.494 19.533 1.00 84.00 87 ALA A O 1
ATOM 700 N N . GLU A 1 88 ? 5.467 4.560 18.373 1.00 85.00 88 GLU A N 1
ATOM 701 C CA . GLU A 1 88 ? 6.712 4.762 17.623 1.00 85.00 88 GLU A CA 1
ATOM 702 C C . GLU A 1 88 ? 6.584 5.949 16.655 1.00 85.00 88 GLU A C 1
ATOM 704 O O . GLU A 1 88 ? 7.402 6.867 16.665 1.00 85.00 88 GLU A O 1
ATOM 709 N N . LEU A 1 89 ? 5.478 6.017 15.906 1.00 84.75 89 LEU A N 1
ATOM 710 C CA . LEU A 1 89 ? 5.219 7.099 14.948 1.00 84.75 89 LEU A CA 1
ATOM 711 C C . LEU A 1 89 ? 5.011 8.468 15.613 1.00 84.75 89 LEU A C 1
ATOM 713 O O . LEU A 1 89 ? 5.258 9.505 15.001 1.00 84.75 89 LEU A O 1
ATOM 717 N N . LYS A 1 90 ? 4.557 8.512 16.875 1.00 80.81 90 LYS A N 1
ATOM 718 C CA . LYS A 1 90 ? 4.424 9.779 17.620 1.00 80.81 90 LYS A CA 1
ATOM 719 C C . LYS A 1 90 ? 5.763 10.457 17.870 1.00 80.81 90 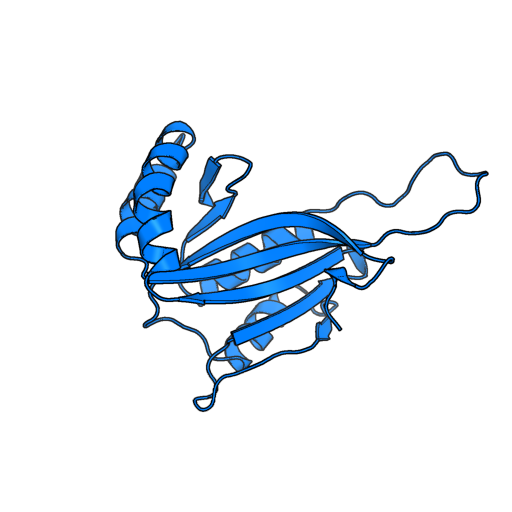LYS A C 1
ATOM 721 O O . LYS A 1 90 ? 5.775 11.680 17.985 1.00 80.81 90 LYS A O 1
ATOM 726 N N . GLU A 1 91 ? 6.845 9.694 17.999 1.00 78.44 91 GLU A N 1
ATOM 727 C CA . GLU A 1 91 ? 8.182 10.257 18.204 1.00 78.44 91 GLU A CA 1
ATOM 728 C C . GLU A 1 91 ? 8.726 10.890 16.917 1.00 78.44 91 GLU A C 1
ATOM 730 O O . GLU A 1 91 ? 9.428 11.899 16.988 1.00 78.44 91 GLU A O 1
ATOM 735 N N . GLY A 1 92 ? 8.346 10.343 15.755 1.00 74.06 92 GLY A N 1
ATOM 736 C CA . GLY A 1 92 ? 8.692 10.868 14.432 1.00 74.06 92 GLY A CA 1
ATOM 737 C C . GLY A 1 92 ? 7.779 11.989 13.920 1.00 74.06 92 GLY A C 1
ATOM 738 O O . GLY A 1 92 ? 8.219 12.794 13.106 1.00 74.06 92 GLY A O 1
ATOM 739 N N . ALA A 1 93 ? 6.533 12.084 14.403 1.00 79.44 93 ALA A N 1
ATOM 740 C CA . ALA A 1 93 ? 5.556 13.073 13.939 1.00 79.44 93 ALA A CA 1
ATOM 741 C C . ALA A 1 93 ? 5.926 14.511 14.353 1.00 79.44 93 ALA A C 1
ATOM 743 O O . ALA A 1 93 ? 5.749 14.933 15.507 1.00 79.44 93 ALA A O 1
ATOM 744 N N . ILE A 1 94 ? 6.376 15.302 13.383 1.00 79.44 94 ILE A N 1
ATOM 745 C CA . ILE A 1 94 ? 6.896 16.653 13.585 1.00 79.44 94 ILE A CA 1
ATOM 746 C C . ILE A 1 94 ? 5.781 17.703 13.643 1.00 79.44 94 ILE A C 1
ATOM 748 O O . ILE A 1 94 ? 5.890 18.664 14.416 1.00 79.44 94 ILE A O 1
ATOM 752 N N . ASP A 1 95 ? 4.658 17.503 12.947 1.00 85.94 95 ASP A N 1
ATOM 753 C CA . ASP A 1 95 ? 3.563 18.481 12.878 1.00 85.94 95 ASP A CA 1
ATOM 754 C C . ASP A 1 95 ? 2.191 17.982 13.387 1.00 85.94 95 ASP A C 1
ATOM 756 O O . ASP A 1 95 ? 2.001 16.830 13.782 1.00 85.94 95 ASP A O 1
ATOM 760 N N . ASP A 1 96 ? 1.218 18.899 13.475 1.00 85.31 96 ASP A N 1
ATOM 761 C CA . ASP A 1 96 ? -0.123 18.588 13.988 1.00 85.31 96 ASP A CA 1
ATOM 762 C C . ASP A 1 96 ? -0.960 17.730 13.028 1.00 85.31 96 ASP A C 1
ATOM 764 O O . ASP A 1 96 ? -1.872 17.030 13.485 1.00 85.31 96 ASP A O 1
ATOM 768 N N . ALA A 1 97 ? -0.662 17.770 11.726 1.00 85.19 97 ALA A N 1
ATOM 769 C CA . ALA A 1 97 ? -1.347 16.984 10.709 1.00 85.19 97 ALA A CA 1
ATOM 770 C C . ALA A 1 97 ? -0.896 15.518 10.770 1.00 85.19 97 ALA A C 1
ATOM 772 O O . ALA A 1 97 ? -1.738 14.623 10.853 1.00 85.19 97 ALA A O 1
ATOM 773 N N . GLU A 1 98 ? 0.408 15.267 10.855 1.00 85.81 98 GLU A N 1
ATOM 774 C CA . GLU A 1 98 ? 0.993 13.945 11.086 1.00 85.81 98 GLU A CA 1
ATOM 775 C C . GLU A 1 98 ? 0.513 13.364 12.417 1.00 85.81 98 GLU A C 1
ATOM 777 O O . GLU A 1 98 ? 0.003 12.245 12.471 1.00 85.81 98 GLU A O 1
ATOM 782 N N . ARG A 1 99 ? 0.534 14.158 13.498 1.00 86.44 99 ARG A N 1
ATOM 783 C CA . ARG A 1 99 ? -0.028 13.730 14.789 1.00 86.44 99 ARG A CA 1
ATOM 784 C C . ARG A 1 99 ? -1.516 13.392 14.698 1.00 86.44 99 ARG A C 1
ATOM 786 O O . ARG A 1 99 ? -1.993 12.568 15.482 1.00 86.44 99 ARG A O 1
ATOM 793 N N . ALA A 1 100 ? -2.276 14.032 13.807 1.00 86.88 100 ALA A N 1
ATOM 794 C CA . ALA A 1 100 ? -3.673 13.680 13.563 1.00 86.88 100 ALA A CA 1
ATOM 795 C C . ALA A 1 100 ? -3.806 12.343 12.829 1.00 86.88 100 ALA A C 1
ATOM 797 O O . ALA A 1 100 ? -4.599 11.512 13.269 1.00 86.88 100 ALA A O 1
ATOM 798 N N . LYS A 1 101 ? -2.988 12.097 11.799 1.00 87.44 101 LYS A N 1
ATOM 799 C CA . LYS A 1 101 ? -2.912 10.796 11.118 1.00 87.44 101 LYS A CA 1
ATOM 800 C C . LYS A 1 101 ? -2.579 9.679 12.108 1.00 87.44 101 LYS A C 1
ATOM 802 O O . LYS A 1 101 ? -3.336 8.721 12.217 1.00 87.44 101 LYS A O 1
ATOM 807 N N . VAL A 1 102 ? -1.567 9.860 12.958 1.00 86.94 102 VAL A N 1
ATOM 808 C CA . VAL A 1 102 ? -1.194 8.849 13.966 1.00 86.94 102 VAL A CA 1
ATOM 809 C C . VAL A 1 102 ? -2.335 8.531 14.946 1.00 86.94 102 VAL A C 1
ATOM 811 O O . VAL A 1 102 ? -2.489 7.389 15.369 1.00 86.94 102 VAL A O 1
ATOM 814 N N . ARG A 1 103 ? -3.188 9.504 15.302 1.00 86.12 103 ARG A N 1
ATOM 815 C CA . ARG A 1 103 ? -4.388 9.226 16.120 1.00 86.12 103 ARG A CA 1
ATOM 816 C C . ARG A 1 103 ? -5.440 8.425 15.352 1.00 86.12 103 ARG A C 1
ATOM 818 O O . ARG A 1 103 ? -6.089 7.560 15.939 1.00 86.12 103 ARG A O 1
ATOM 825 N N . ASN A 1 104 ? -5.599 8.709 14.065 1.00 86.75 104 ASN A N 1
ATOM 826 C CA . ASN A 1 104 ? -6.594 8.071 13.207 1.00 86.75 104 ASN A CA 1
ATOM 827 C C . ASN A 1 104 ? -6.243 6.614 12.869 1.00 86.75 104 ASN A C 1
ATOM 829 O O . ASN A 1 104 ? -7.149 5.844 12.563 1.00 86.75 104 ASN A O 1
ATOM 833 N N . LEU A 1 105 ? -4.974 6.212 13.011 1.00 86.62 105 LEU A N 1
ATOM 834 C CA . LEU A 1 105 ? -4.546 4.815 12.864 1.00 86.62 105 LEU A CA 1
ATOM 835 C C . LEU A 1 105 ? -5.336 3.854 13.765 1.00 86.62 105 LEU A C 1
ATOM 837 O O . LEU A 1 105 ? -5.612 2.736 13.356 1.00 86.62 105 LEU A O 1
ATOM 841 N N . SER A 1 106 ? -5.781 4.302 14.945 1.00 83.06 106 SER A N 1
ATOM 842 C CA . SER A 1 106 ? -6.583 3.477 15.867 1.00 83.06 106 SER A CA 1
ATOM 843 C C . SER A 1 106 ? -7.940 3.021 15.312 1.00 83.06 106 SER A C 1
ATOM 845 O O . SER A 1 106 ? -8.549 2.115 15.872 1.00 83.06 106 SER A O 1
ATOM 847 N N . GLY A 1 107 ? -8.429 3.653 14.241 1.00 85.25 107 GLY A N 1
ATOM 848 C CA . GLY A 1 107 ? -9.659 3.257 13.556 1.00 85.25 107 GLY A CA 1
ATOM 849 C C . GLY A 1 107 ? -9.453 2.290 12.388 1.00 85.25 107 GLY A C 1
ATOM 850 O O . GLY A 1 107 ? -10.440 1.903 11.774 1.00 85.25 107 GLY A O 1
ATOM 851 N N . CYS A 1 108 ? -8.211 1.936 12.050 1.00 91.44 108 CYS A N 1
ATOM 852 C CA . CYS A 1 108 ? -7.908 1.057 10.922 1.00 91.44 108 CYS A CA 1
ATOM 853 C C . CYS A 1 108 ? -7.911 -0.420 11.353 1.00 91.44 108 CYS A C 1
ATOM 855 O O . CYS A 1 108 ? -7.455 -0.760 12.441 1.00 91.44 108 CYS A O 1
ATOM 857 N N . ASP A 1 109 ? -8.402 -1.299 10.485 1.00 92.81 109 ASP A N 1
ATOM 858 C CA . ASP A 1 109 ? -8.483 -2.760 10.673 1.00 92.81 109 ASP A CA 1
ATOM 859 C C . ASP A 1 109 ? -8.035 -3.540 9.415 1.00 92.81 109 ASP A C 1
ATOM 861 O O . ASP A 1 109 ? -8.101 -4.773 9.357 1.00 92.81 109 ASP A O 1
ATOM 865 N N . ALA A 1 110 ? -7.524 -2.817 8.415 1.00 94.56 110 ALA A N 1
ATOM 866 C CA . ALA A 1 110 ? -6.889 -3.346 7.219 1.00 94.56 110 ALA A CA 1
ATOM 867 C C . ALA A 1 110 ? -5.593 -2.584 6.906 1.00 94.56 110 ALA A C 1
ATOM 869 O O . ALA A 1 110 ? -5.459 -1.394 7.214 1.00 94.56 110 ALA A O 1
ATOM 870 N N . ARG A 1 111 ? -4.643 -3.264 6.259 1.00 95.50 111 ARG A N 1
ATOM 871 C CA . ARG A 1 111 ? -3.445 -2.635 5.700 1.00 95.50 111 ARG A CA 1
ATOM 872 C C . ARG A 1 111 ? -3.079 -3.227 4.342 1.00 95.50 111 ARG A C 1
ATOM 874 O O . ARG A 1 111 ? -3.355 -4.395 4.070 1.00 95.50 111 ARG A O 1
ATOM 881 N N . LEU A 1 112 ? -2.475 -2.411 3.489 1.00 96.56 112 LEU A N 1
ATOM 882 C CA . LEU A 1 112 ? -1.760 -2.876 2.306 1.00 96.56 112 LEU A CA 1
ATOM 883 C C . LEU A 1 112 ? -0.271 -2.911 2.624 1.00 96.56 112 LEU A C 1
ATOM 885 O O . LEU A 1 112 ? 0.270 -1.897 3.063 1.00 96.56 112 LEU A O 1
ATOM 889 N N . ASP A 1 113 ? 0.369 -4.042 2.359 1.00 95.88 113 ASP A N 1
ATOM 890 C CA . ASP A 1 113 ? 1.818 -4.202 2.441 1.00 95.88 113 ASP A CA 1
ATOM 891 C C . ASP A 1 113 ? 2.387 -3.943 1.049 1.00 95.88 113 ASP A C 1
ATOM 893 O O . ASP A 1 113 ? 2.045 -4.657 0.109 1.00 95.88 113 ASP A O 1
ATOM 897 N N . LEU A 1 114 ? 3.214 -2.907 0.911 1.00 95.62 114 LEU A N 1
ATOM 898 C CA . LEU A 1 114 ? 3.873 -2.523 -0.335 1.00 95.62 114 LEU A CA 1
ATOM 899 C C . LEU A 1 114 ? 5.346 -2.909 -0.233 1.00 95.62 114 LEU A C 1
ATOM 901 O O . LEU A 1 114 ? 6.147 -2.184 0.358 1.00 95.62 114 LEU A O 1
ATOM 905 N N . LEU A 1 115 ? 5.702 -4.060 -0.790 1.00 94.44 115 LEU A N 1
ATOM 906 C CA . LEU A 1 115 ? 7.063 -4.571 -0.778 1.00 94.44 115 LEU A CA 1
ATOM 907 C C . LEU A 1 115 ? 7.793 -4.070 -2.016 1.00 94.44 115 LEU A C 1
ATOM 909 O O . LEU A 1 115 ? 7.463 -4.464 -3.133 1.00 94.44 115 LEU A O 1
ATOM 913 N N . HIS A 1 116 ? 8.799 -3.230 -1.817 1.00 91.81 116 HIS A N 1
ATOM 914 C CA . HIS A 1 116 ? 9.588 -2.671 -2.901 1.00 91.81 116 HIS A CA 1
ATOM 915 C C . HIS A 1 116 ? 10.796 -3.557 -3.212 1.00 91.81 116 HIS A C 1
ATOM 917 O O . HIS A 1 116 ? 11.595 -3.918 -2.338 1.00 91.81 116 HIS A O 1
ATOM 923 N N . PHE A 1 117 ? 10.926 -3.890 -4.489 1.00 90.75 117 PHE A N 1
ATOM 924 C CA . PHE A 1 117 ? 12.023 -4.641 -5.061 1.00 90.75 117 PHE A CA 1
ATOM 925 C C . PHE A 1 117 ? 12.728 -3.800 -6.110 1.00 90.75 117 PHE A C 1
ATOM 927 O O . PHE A 1 117 ? 12.097 -3.238 -6.999 1.00 90.75 117 PHE A O 1
ATOM 934 N N . GLU A 1 118 ? 14.048 -3.795 -6.055 1.00 87.44 118 GLU A N 1
ATOM 935 C CA . GLU A 1 118 ? 14.883 -3.189 -7.082 1.00 87.44 118 GLU A CA 1
ATOM 936 C C . GLU A 1 118 ? 15.361 -4.264 -8.058 1.00 87.44 118 GLU A C 1
ATOM 938 O O . GLU A 1 118 ? 15.688 -5.383 -7.654 1.00 87.44 118 GLU A O 1
ATOM 943 N N . MET A 1 119 ? 15.411 -3.923 -9.340 1.00 84.75 119 MET A N 1
ATOM 944 C CA . MET A 1 119 ? 15.941 -4.775 -10.390 1.00 84.75 119 MET A CA 1
ATOM 945 C C . MET A 1 119 ? 17.473 -4.782 -10.334 1.00 84.75 119 MET A C 1
ATOM 947 O O . MET A 1 119 ? 18.135 -3.753 -10.446 1.00 84.75 119 MET A O 1
ATOM 951 N N . MET A 1 120 ? 18.045 -5.971 -10.204 1.00 81.06 120 MET A N 1
ATOM 952 C CA . MET A 1 120 ? 19.474 -6.212 -10.305 1.00 81.06 120 MET A CA 1
ATOM 953 C C . MET A 1 120 ? 19.856 -6.250 -11.786 1.00 81.06 120 MET A C 1
ATOM 955 O O . MET A 1 120 ? 19.546 -7.210 -12.492 1.00 81.06 120 MET A O 1
ATOM 959 N N . ILE A 1 121 ? 20.534 -5.208 -12.261 1.00 66.69 121 ILE A N 1
ATOM 960 C CA . ILE A 1 121 ? 21.175 -5.224 -13.576 1.00 66.69 121 ILE A CA 1
ATOM 961 C C . ILE A 1 121 ? 22.569 -5.834 -13.391 1.00 66.69 121 ILE A C 1
ATOM 963 O O . ILE A 1 121 ? 23.406 -5.267 -12.689 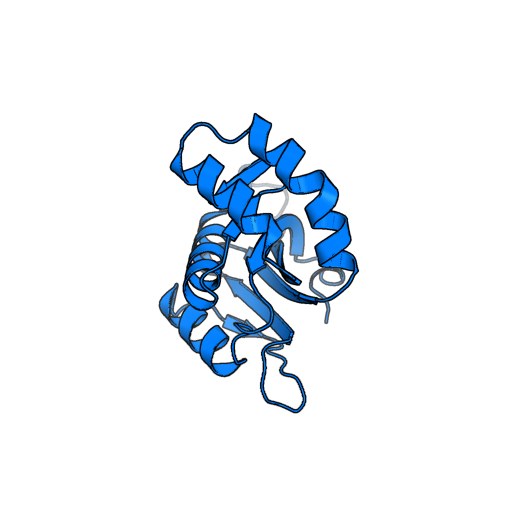1.00 66.69 121 ILE A O 1
ATOM 967 N N . GLU A 1 122 ? 22.818 -7.003 -13.983 1.00 54.59 122 GLU A N 1
ATOM 968 C CA . GLU A 1 122 ? 24.177 -7.537 -14.105 1.00 54.59 122 GLU A CA 1
ATOM 969 C C . GLU A 1 122 ? 24.921 -6.711 -15.163 1.00 54.59 122 GLU A C 1
ATOM 971 O O . GLU A 1 122 ? 24.597 -6.771 -16.350 1.00 54.59 122 GLU A O 1
ATOM 976 N N . PHE A 1 123 ? 25.897 -5.914 -14.731 1.00 52.06 123 PHE A N 1
ATOM 977 C CA . PHE A 1 123 ? 26.873 -5.300 -15.627 1.00 52.06 123 PHE A CA 1
ATOM 978 C C . PHE A 1 123 ? 28.120 -6.191 -15.685 1.00 52.06 123 PHE A C 1
ATOM 980 O O . PHE A 1 123 ? 28.528 -6.752 -14.669 1.00 52.06 123 PHE A O 1
ATOM 987 N N . ASP A 1 124 ? 28.698 -6.338 -16.880 1.00 47.34 124 ASP A N 1
ATOM 988 C CA . ASP A 1 124 ? 30.025 -6.939 -17.071 1.00 47.34 124 ASP A CA 1
ATOM 989 C C . ASP A 1 124 ? 31.057 -6.101 -16.282 1.00 47.34 124 ASP A C 1
ATOM 991 O O . ASP A 1 124 ? 30.950 -4.875 -16.260 1.00 47.34 124 ASP A O 1
ATOM 995 N N . ASP A 1 125 ? 32.023 -6.761 -15.634 1.00 50.00 125 ASP A N 1
ATOM 996 C CA . ASP A 1 125 ? 32.926 -6.273 -14.561 1.00 50.00 125 ASP A CA 1
ATOM 997 C C . ASP A 1 125 ? 33.782 -4.999 -14.847 1.00 50.00 125 ASP A C 1
ATOM 999 O O . ASP A 1 125 ? 34.635 -4.648 -14.030 1.00 50.00 125 ASP A O 1
ATOM 1003 N N . ASP A 1 126 ? 33.593 -4.283 -15.962 1.00 53.91 126 ASP A N 1
ATOM 1004 C CA . ASP A 1 126 ? 34.455 -3.167 -16.397 1.00 53.91 126 ASP A CA 1
ATOM 1005 C C . ASP A 1 126 ? 33.870 -1.745 -16.201 1.00 53.91 126 ASP A C 1
ATOM 1007 O O . ASP A 1 126 ? 34.617 -0.775 -16.345 1.00 53.91 126 ASP A O 1
ATOM 1011 N N . ASP A 1 127 ? 32.595 -1.580 -15.821 1.00 48.81 127 ASP A N 1
ATOM 1012 C CA . ASP A 1 127 ? 31.990 -0.258 -15.555 1.00 48.81 127 ASP A CA 1
ATOM 1013 C C . ASP A 1 127 ? 31.610 -0.097 -14.064 1.00 48.81 127 ASP A C 1
ATOM 1015 O O . ASP A 1 127 ? 30.522 -0.451 -13.615 1.00 48.81 127 ASP A O 1
ATOM 1019 N N . GLU A 1 128 ? 32.529 0.479 -13.280 1.00 44.81 128 GLU A N 1
ATOM 1020 C CA . GLU A 1 128 ? 32.443 0.728 -11.823 1.00 44.81 128 GLU A CA 1
ATOM 1021 C C . GLU A 1 128 ? 31.403 1.801 -11.399 1.00 44.81 128 GLU A C 1
ATOM 1023 O O . GLU A 1 128 ? 31.390 2.253 -10.252 1.00 44.81 128 GLU A O 1
ATOM 1028 N N . GLU A 1 129 ? 30.498 2.205 -12.292 1.00 46.62 129 GLU A N 1
ATOM 1029 C CA . GLU A 1 129 ? 29.387 3.118 -12.003 1.00 46.62 129 GLU A CA 1
ATOM 1030 C C . GLU A 1 129 ? 28.061 2.371 -12.168 1.00 46.62 129 GLU A C 1
ATOM 1032 O O . GLU A 1 129 ? 27.404 2.433 -13.205 1.00 46.62 129 GLU A O 1
ATOM 1037 N N . ALA A 1 130 ? 27.666 1.641 -11.122 1.00 50.50 130 ALA A N 1
ATOM 1038 C CA . ALA A 1 130 ? 26.381 0.954 -11.046 1.00 50.50 130 ALA A CA 1
ATOM 1039 C C . ALA A 1 130 ? 25.212 1.935 -11.285 1.00 50.50 130 ALA A C 1
ATOM 1041 O O . ALA A 1 130 ? 24.753 2.618 -10.371 1.00 50.50 130 ALA A O 1
ATOM 1042 N N . LEU A 1 131 ? 24.706 1.984 -12.519 1.00 49.62 131 LEU A N 1
ATOM 1043 C CA . LEU A 1 131 ? 23.525 2.755 -12.929 1.00 49.62 131 LEU A CA 1
ATOM 1044 C C . LEU A 1 131 ? 22.220 1.981 -12.667 1.00 49.62 131 LEU A C 1
ATOM 1046 O O . LEU A 1 131 ? 21.317 1.954 -13.497 1.00 49.62 131 LEU A O 1
ATOM 1050 N N . GLY A 1 132 ? 22.120 1.358 -11.494 1.00 51.81 132 GLY A N 1
ATOM 1051 C CA . GLY A 1 132 ? 20.853 0.984 -10.866 1.00 51.81 132 GLY A CA 1
ATOM 1052 C C . GLY A 1 132 ? 20.649 1.932 -9.697 1.00 51.81 132 GLY A C 1
ATOM 1053 O O . GLY A 1 132 ? 21.011 1.621 -8.566 1.00 51.81 132 GLY A O 1
ATOM 1054 N N . GLY A 1 133 ? 20.240 3.164 -9.994 1.00 57.81 133 GLY A N 1
ATOM 1055 C CA . GLY A 1 133 ? 19.932 4.129 -8.951 1.00 57.81 133 GLY A CA 1
ATOM 1056 C C . GLY A 1 133 ? 18.600 3.744 -8.335 1.00 57.81 133 GLY A C 1
ATOM 1057 O O . GLY A 1 133 ? 17.587 3.847 -9.015 1.00 57.81 133 GLY A O 1
ATOM 1058 N N . PHE A 1 134 ? 18.612 3.316 -7.076 1.00 63.09 134 PHE A N 1
ATOM 1059 C CA . PHE A 1 134 ? 17.406 3.145 -6.276 1.00 63.09 134 PHE A CA 1
ATOM 1060 C C . PHE A 1 134 ? 16.514 4.391 -6.409 1.00 63.09 134 PHE A C 1
ATOM 1062 O O . PHE A 1 134 ? 16.862 5.465 -5.909 1.00 63.09 134 PHE A O 1
ATOM 1069 N N . ASP A 1 135 ? 15.393 4.245 -7.118 1.00 71.81 135 ASP A N 1
ATOM 1070 C CA . ASP A 1 135 ? 14.405 5.301 -7.315 1.00 71.81 135 ASP A CA 1
ATOM 1071 C C . ASP A 1 135 ? 13.136 4.975 -6.513 1.00 71.81 135 ASP A C 1
ATOM 1073 O O . ASP A 1 135 ? 12.263 4.241 -6.987 1.00 71.81 135 ASP A O 1
ATOM 1077 N N . PRO A 1 136 ? 12.989 5.528 -5.294 1.00 75.69 136 PRO A N 1
ATOM 1078 C CA . PRO A 1 136 ? 11.784 5.332 -4.498 1.00 75.69 136 PRO A CA 1
ATOM 1079 C C . PRO A 1 136 ? 10.579 6.093 -5.074 1.00 75.69 136 PRO A C 1
ATOM 1081 O O . PRO A 1 136 ? 9.471 5.951 -4.565 1.00 75.69 136 PRO A O 1
ATOM 1084 N N . GLY A 1 137 ? 10.749 6.903 -6.126 1.00 84.88 137 GLY A N 1
ATOM 1085 C CA . GLY A 1 137 ? 9.684 7.715 -6.709 1.00 84.88 137 GLY A CA 1
ATOM 1086 C C . GLY A 1 137 ? 8.491 6.888 -7.182 1.00 84.88 137 GLY A C 1
ATOM 1087 O O . GLY A 1 137 ? 7.348 7.269 -6.927 1.00 84.88 137 GLY A O 1
ATOM 1088 N N . ALA A 1 138 ? 8.736 5.727 -7.799 1.00 86.94 138 ALA A N 1
ATOM 1089 C CA . ALA A 1 138 ? 7.663 4.830 -8.227 1.00 86.94 138 ALA A CA 1
ATOM 1090 C C . ALA A 1 138 ? 6.872 4.280 -7.030 1.00 86.94 138 ALA A C 1
ATOM 1092 O O . ALA A 1 138 ? 5.641 4.275 -7.051 1.00 86.94 138 ALA A O 1
ATOM 1093 N N . LEU A 1 139 ? 7.572 3.872 -5.969 1.00 90.44 139 LEU A N 1
ATOM 1094 C CA . LEU A 1 139 ? 6.964 3.375 -4.737 1.00 90.44 139 LEU A CA 1
ATOM 1095 C C . LEU A 1 139 ? 6.120 4.444 -4.047 1.00 90.44 139 LEU A C 1
ATOM 1097 O O . LEU A 1 139 ? 4.965 4.188 -3.712 1.00 90.44 139 LEU A O 1
ATOM 1101 N N . LEU A 1 140 ? 6.678 5.641 -3.867 1.00 91.06 140 LEU A N 1
ATOM 1102 C CA . LEU A 1 140 ? 5.994 6.743 -3.198 1.00 91.06 140 LEU A CA 1
ATOM 1103 C C . LEU A 1 140 ? 4.740 7.169 -3.967 1.00 91.06 140 LEU A C 1
ATOM 1105 O O . LEU A 1 140 ? 3.691 7.353 -3.355 1.00 91.06 140 LEU A O 1
ATOM 1109 N N . ALA A 1 141 ? 4.811 7.241 -5.298 1.00 91.88 141 ALA A N 1
ATOM 1110 C CA . ALA A 1 141 ? 3.662 7.591 -6.126 1.00 91.88 141 ALA A CA 1
ATOM 1111 C C . ALA A 1 141 ? 2.561 6.511 -6.091 1.00 91.88 141 ALA A C 1
ATOM 1113 O O . ALA A 1 141 ? 1.372 6.824 -6.021 1.00 91.88 141 ALA A O 1
ATOM 1114 N N . VAL A 1 142 ? 2.946 5.229 -6.093 1.00 93.00 142 VAL A N 1
ATOM 1115 C CA . VAL A 1 142 ? 2.012 4.103 -5.924 1.00 93.00 142 VAL A CA 1
ATOM 1116 C C . VAL A 1 142 ? 1.354 4.141 -4.544 1.00 93.00 142 VAL A C 1
ATOM 1118 O O . VAL A 1 142 ? 0.136 3.991 -4.436 1.00 93.00 142 VAL A O 1
ATOM 1121 N N . MET A 1 143 ? 2.134 4.371 -3.490 1.00 94.38 143 MET A N 1
ATOM 1122 C CA . MET A 1 143 ? 1.626 4.463 -2.126 1.00 94.38 143 MET A CA 1
ATOM 1123 C C . MET A 1 143 ? 0.661 5.640 -1.955 1.00 94.38 143 MET A C 1
ATOM 1125 O O . MET A 1 143 ? -0.396 5.466 -1.348 1.00 94.38 143 MET A O 1
ATOM 1129 N N . GLU A 1 144 ? 0.987 6.814 -2.499 1.00 93.81 144 GLU A N 1
ATOM 1130 C CA . GLU A 1 144 ? 0.123 7.998 -2.463 1.00 93.81 144 GLU A CA 1
ATOM 1131 C C . GLU A 1 144 ? -1.227 7.706 -3.131 1.00 93.81 144 GLU A C 1
ATOM 1133 O O . GLU A 1 144 ? -2.273 7.872 -2.503 1.00 93.81 144 GLU A O 1
ATOM 1138 N N . ALA A 1 145 ? -1.219 7.140 -4.341 1.00 94.75 145 ALA A N 1
ATOM 1139 C CA . ALA A 1 145 ? -2.447 6.799 -5.056 1.00 94.75 145 ALA A CA 1
ATOM 1140 C C . ALA A 1 145 ? -3.321 5.779 -4.312 1.00 94.75 145 ALA A C 1
ATOM 1142 O O . ALA A 1 145 ? -4.549 5.895 -4.301 1.00 94.75 145 ALA A O 1
ATOM 1143 N N . LEU A 1 146 ? -2.714 4.780 -3.668 1.00 95.19 146 LEU A N 1
ATOM 1144 C CA . LEU A 1 146 ? -3.459 3.810 -2.864 1.00 95.19 146 LEU A CA 1
ATOM 1145 C C . LEU A 1 146 ? -4.009 4.439 -1.588 1.00 95.19 146 LEU A C 1
ATOM 1147 O O . LEU A 1 146 ? -5.154 4.168 -1.231 1.00 95.19 146 LEU A O 1
ATOM 1151 N N . THR A 1 147 ? -3.227 5.300 -0.936 1.00 95.19 147 THR A N 1
ATOM 1152 C CA . THR A 1 147 ? -3.637 6.042 0.263 1.00 95.19 147 THR A CA 1
ATOM 1153 C C . THR A 1 147 ? -4.851 6.917 -0.035 1.00 95.19 147 THR A C 1
ATOM 1155 O O . THR A 1 147 ? -5.827 6.883 0.717 1.00 95.19 147 THR A O 1
ATOM 1158 N N . GLU A 1 148 ? -4.845 7.635 -1.160 1.00 94.88 148 GLU A N 1
ATOM 1159 C CA . GLU A 1 148 ? -5.990 8.423 -1.620 1.00 94.88 148 GLU A CA 1
ATOM 1160 C C . GLU A 1 148 ? -7.200 7.544 -1.955 1.00 94.88 148 GLU A C 1
ATOM 1162 O O . GLU A 1 148 ? -8.317 7.841 -1.522 1.00 94.88 148 GLU A O 1
ATOM 1167 N N . LEU A 1 149 ? -6.987 6.435 -2.673 1.00 95.88 149 LEU A N 1
ATOM 1168 C CA . LEU A 1 149 ? -8.056 5.529 -3.099 1.00 95.88 149 LEU A CA 1
ATOM 1169 C C . LEU A 1 149 ? -8.851 4.968 -1.915 1.00 95.88 149 LEU A C 1
ATOM 1171 O O . LEU A 1 149 ? -10.081 4.898 -1.969 1.00 95.88 149 LEU A O 1
ATOM 1175 N N . VAL A 1 150 ? -8.154 4.558 -0.855 1.00 94.38 150 VAL A N 1
ATOM 1176 C CA . VAL A 1 150 ? -8.784 3.961 0.333 1.00 94.38 150 VAL A CA 1
ATOM 1177 C C . VAL A 1 150 ? -9.072 4.984 1.431 1.00 94.38 150 VAL A C 1
ATOM 1179 O O . VAL A 1 150 ? -9.620 4.621 2.473 1.00 94.38 150 VAL A O 1
ATOM 1182 N N . ASN A 1 151 ? -8.733 6.261 1.206 1.00 92.50 151 ASN A N 1
ATOM 1183 C CA . ASN A 1 151 ? -8.754 7.320 2.216 1.00 92.50 151 ASN A CA 1
ATOM 1184 C C . ASN A 1 151 ? -8.088 6.848 3.524 1.00 92.50 151 ASN A C 1
ATOM 1186 O O . ASN A 1 151 ? -8.702 6.860 4.601 1.00 92.50 151 ASN A O 1
ATOM 1190 N N . GLY A 1 152 ? -6.878 6.313 3.359 1.00 93.19 152 GLY A N 1
ATOM 1191 C CA . GLY A 1 152 ? -6.070 5.673 4.387 1.00 93.19 152 GLY A CA 1
ATOM 1192 C C . GLY A 1 152 ? -4.906 6.540 4.851 1.00 93.19 152 GLY A C 1
ATOM 1193 O O . GLY A 1 152 ? -4.905 7.761 4.689 1.00 93.19 152 GLY A O 1
ATOM 1194 N N . ILE A 1 153 ? -3.914 5.891 5.455 1.00 93.94 153 ILE A N 1
ATOM 1195 C CA . ILE A 1 153 ? -2.715 6.519 6.012 1.00 93.94 153 ILE A CA 1
ATOM 1196 C C . ILE A 1 153 ? -1.496 5.727 5.548 1.00 93.94 153 ILE A C 1
ATOM 1198 O O . ILE A 1 153 ? -1.363 4.553 5.899 1.00 93.94 153 ILE A O 1
ATOM 1202 N N . GLY A 1 154 ? -0.617 6.376 4.785 1.00 93.44 154 GLY A N 1
ATOM 1203 C CA . GLY A 1 154 ? 0.678 5.820 4.401 1.00 93.44 154 GLY A CA 1
ATOM 1204 C C . GLY A 1 154 ? 1.653 5.863 5.575 1.00 93.44 154 GLY A C 1
ATOM 1205 O O . GLY A 1 154 ? 1.696 6.844 6.320 1.00 93.44 154 GLY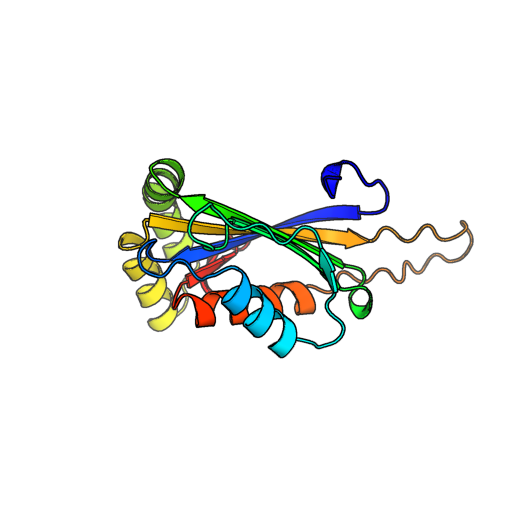 A O 1
ATOM 1206 N N . VAL A 1 155 ? 2.420 4.796 5.765 1.00 92.44 155 VAL A N 1
ATOM 1207 C CA . VAL A 1 155 ? 3.393 4.654 6.849 1.00 92.44 155 VAL A CA 1
ATOM 1208 C C . VAL A 1 155 ? 4.684 4.070 6.298 1.00 92.44 155 VAL A C 1
ATOM 1210 O O . VAL A 1 155 ? 4.677 3.012 5.665 1.00 92.44 155 VAL A O 1
ATOM 1213 N N . ASP A 1 156 ? 5.789 4.739 6.616 1.00 91.12 156 ASP A N 1
ATOM 1214 C CA . ASP A 1 156 ? 7.138 4.207 6.475 1.00 91.12 156 ASP A CA 1
ATOM 1215 C C . ASP A 1 156 ? 7.595 3.669 7.843 1.00 91.12 156 ASP A C 1
ATOM 1217 O O . ASP A 1 156 ? 7.920 4.452 8.748 1.00 91.12 156 ASP A O 1
ATOM 1221 N N . PRO A 1 157 ? 7.609 2.341 8.043 1.00 85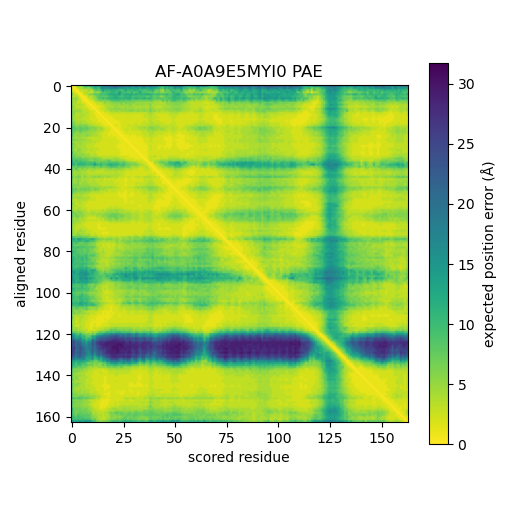.94 157 PRO A N 1
ATOM 1222 C CA . PRO A 1 157 ? 8.028 1.756 9.310 1.00 85.94 157 PRO A CA 1
ATOM 1223 C C . PRO A 1 157 ? 9.536 1.895 9.560 1.00 85.94 157 PRO A C 1
ATOM 1225 O O . PRO A 1 157 ? 9.955 1.890 10.714 1.00 85.94 157 PRO A O 1
ATOM 1228 N N . ALA A 1 158 ? 10.364 2.015 8.516 1.00 85.19 158 ALA A N 1
ATOM 1229 C CA . ALA A 1 158 ? 11.814 2.120 8.660 1.00 85.19 158 ALA A CA 1
ATOM 1230 C C . ALA A 1 158 ? 12.232 3.528 9.104 1.00 85.19 158 ALA A C 1
ATOM 1232 O O . ALA A 1 158 ? 13.142 3.677 9.923 1.00 85.19 158 ALA A O 1
ATOM 1233 N N . ALA A 1 159 ? 11.546 4.553 8.593 1.00 83.94 159 ALA A N 1
ATOM 1234 C CA . ALA A 1 159 ? 11.745 5.942 8.995 1.00 83.94 159 ALA A CA 1
ATOM 1235 C C . ALA A 1 159 ? 10.899 6.359 10.214 1.00 83.94 159 ALA A C 1
ATOM 1237 O O . ALA A 1 159 ? 11.127 7.437 10.765 1.00 83.94 159 ALA A O 1
ATOM 1238 N N . ALA A 1 160 ? 9.941 5.526 10.635 1.00 83.88 160 ALA A N 1
ATOM 1239 C CA . ALA A 1 160 ? 8.922 5.854 11.634 1.00 83.88 160 ALA A CA 1
ATOM 1240 C C . ALA A 1 160 ? 8.137 7.135 11.281 1.00 83.88 160 ALA A C 1
ATOM 1242 O O . ALA A 1 160 ? 7.844 7.966 12.148 1.00 83.88 160 ALA A O 1
ATOM 1243 N N . THR A 1 161 ? 7.785 7.292 10.002 1.00 85.12 161 THR A N 1
ATOM 1244 C CA . THR A 1 161 ? 7.054 8.456 9.483 1.00 85.12 161 THR A CA 1
ATOM 1245 C C . THR A 1 161 ? 5.684 8.076 8.931 1.00 85.12 161 THR A C 1
ATOM 1247 O O . THR A 1 161 ? 5.408 6.927 8.580 1.00 85.12 161 THR A O 1
ATOM 1250 N N . VAL A 1 162 ? 4.795 9.070 8.882 1.00 87.88 162 VAL A N 1
ATOM 1251 C CA . VAL A 1 162 ? 3.458 8.958 8.290 1.00 87.88 162 VAL A CA 1
ATOM 1252 C C . VAL A 1 162 ? 3.329 9.939 7.137 1.00 87.88 162 VAL A C 1
ATOM 1254 O O . VAL A 1 162 ? 3.839 11.054 7.220 1.00 87.88 162 VAL A O 1
ATOM 1257 N N . MET A 1 163 ? 2.640 9.526 6.076 1.00 80.38 163 MET A N 1
ATOM 1258 C CA . MET A 1 163 ? 2.552 10.259 4.810 1.00 80.38 163 MET A CA 1
ATOM 1259 C C . MET A 1 163 ? 1.126 10.637 4.453 1.00 80.38 163 MET A C 1
ATOM 1261 O O . MET A 1 163 ? 0.151 10.061 4.994 1.00 80.38 163 MET A O 1
#

Mean predicted aligned error: 6.43 Å

Secondary structure (DSSP, 8-state):
--GGG-TTEEEEEEEEEEE-GGGPPBHHHHHHHHHHH-TT-EEEEEEE-TTSBEEEEEEEEGGGTEEEEEEEEESHHHHHHHHHHHHHHHHH--SHHHHHHHHHGGG--EEEEEEEEEE-----TT--S------THHHHHHHHHHHHHHT-EEEETTTTEE-